Protein AF-A0A355IPT6-F1 (afdb_monomer_lite)

Radius of gyration: 27.94 Å; chains: 1; bounding box: 56×65×46 Å

Structure (mmCIF, N/CA/C/O backbone):
data_AF-A0A355IPT6-F1
#
_entry.id   AF-A0A355IPT6-F1
#
loop_
_atom_site.group_PDB
_atom_site.id
_atom_site.type_symbol
_atom_site.label_atom_id
_atom_site.label_alt_id
_atom_site.label_comp_id
_atom_site.label_asym_id
_atom_site.label_entity_id
_atom_site.label_seq_id
_atom_site.pdbx_PDB_ins_code
_atom_site.Cartn_x
_atom_site.Cartn_y
_atom_site.Cartn_z
_atom_site.occupancy
_atom_site.B_iso_or_equiv
_atom_site.auth_seq_id
_atom_site.auth_comp_id
_atom_site.auth_asym_id
_atom_site.auth_atom_id
_atom_site.pdbx_PDB_model_num
ATOM 1 N N . MET A 1 1 ? 42.864 -46.422 7.177 1.00 46.31 1 MET A N 1
ATOM 2 C CA . MET A 1 1 ? 42.241 -45.084 7.308 1.00 46.31 1 MET A CA 1
ATOM 3 C C . MET A 1 1 ? 41.062 -44.996 6.356 1.00 46.31 1 MET A C 1
ATOM 5 O O . MET A 1 1 ? 41.276 -45.038 5.150 1.00 46.31 1 MET A O 1
ATOM 9 N N . ALA A 1 2 ? 39.832 -44.915 6.864 1.00 54.31 2 ALA A N 1
ATOM 10 C CA . ALA A 1 2 ? 38.690 -44.595 6.012 1.00 54.31 2 ALA A CA 1
ATOM 11 C C . ALA A 1 2 ? 38.863 -43.153 5.505 1.00 54.31 2 ALA A C 1
ATOM 13 O O . ALA A 1 2 ? 38.943 -42.220 6.302 1.00 54.31 2 ALA A O 1
ATOM 14 N N . ARG A 1 3 ? 38.982 -42.974 4.184 1.00 60.50 3 ARG A N 1
ATOM 15 C CA . ARG A 1 3 ? 38.965 -41.657 3.533 1.00 60.50 3 ARG A CA 1
ATOM 16 C C . ARG A 1 3 ? 37.556 -41.095 3.719 1.00 60.50 3 ARG A C 1
ATOM 18 O O . ARG A 1 3 ? 36.663 -41.439 2.956 1.00 60.50 3 ARG A O 1
ATOM 25 N N . GLY A 1 4 ? 37.342 -40.332 4.789 1.00 61.69 4 GLY A N 1
ATOM 26 C CA . GLY A 1 4 ? 36.044 -39.788 5.197 1.00 61.69 4 GLY A CA 1
ATOM 27 C C . GLY A 1 4 ? 35.496 -38.754 4.214 1.00 61.69 4 GLY A C 1
ATOM 28 O O . GLY A 1 4 ? 35.440 -37.567 4.517 1.00 61.69 4 GLY A O 1
ATOM 29 N N . VAL A 1 5 ? 35.102 -39.196 3.023 1.00 70.44 5 VAL A N 1
ATOM 30 C CA . VAL A 1 5 ? 34.377 -38.381 2.052 1.00 70.44 5 VAL A CA 1
ATOM 31 C C . VAL A 1 5 ? 32.914 -38.376 2.492 1.00 70.44 5 VAL A C 1
ATOM 33 O O . VAL A 1 5 ? 32.267 -39.419 2.524 1.00 70.44 5 VAL A O 1
ATOM 36 N N . LYS A 1 6 ? 32.391 -37.212 2.894 1.00 71.06 6 LYS A N 1
ATOM 37 C CA . LYS A 1 6 ? 30.983 -37.052 3.289 1.00 71.06 6 LYS A CA 1
ATOM 38 C C . LYS A 1 6 ? 30.095 -37.222 2.048 1.00 71.06 6 LYS A C 1
ATOM 40 O O . LYS A 1 6 ? 29.969 -36.291 1.264 1.00 71.06 6 LYS A O 1
ATOM 45 N N . THR A 1 7 ? 29.488 -38.393 1.864 1.00 71.88 7 THR A N 1
ATOM 46 C CA . THR A 1 7 ? 28.715 -38.745 0.653 1.00 71.88 7 THR A CA 1
ATOM 47 C C . THR A 1 7 ? 27.199 -38.533 0.763 1.00 71.88 7 THR A C 1
ATOM 49 O O . THR A 1 7 ? 26.481 -38.885 -0.165 1.00 71.88 7 THR A O 1
ATOM 52 N N . GLY A 1 8 ? 26.678 -37.947 1.849 1.00 68.38 8 GLY A N 1
ATOM 53 C CA . GLY A 1 8 ? 25.223 -37.942 2.090 1.00 68.38 8 GLY A CA 1
ATOM 54 C C . GLY A 1 8 ? 24.669 -36.785 2.921 1.00 68.38 8 GLY A C 1
ATOM 55 O O . GLY A 1 8 ? 23.774 -36.993 3.733 1.00 68.38 8 GLY A O 1
ATOM 56 N N . GLY A 1 9 ? 25.213 -35.574 2.773 1.00 76.00 9 GLY A N 1
ATOM 57 C CA . GLY A 1 9 ? 24.696 -34.376 3.449 1.00 76.00 9 GLY A CA 1
ATOM 58 C C . GLY A 1 9 ? 23.626 -33.626 2.647 1.00 76.00 9 GLY A C 1
ATOM 59 O O . GLY A 1 9 ? 23.350 -33.944 1.493 1.00 76.00 9 GLY A O 1
ATOM 60 N N . ARG A 1 10 ? 23.055 -32.570 3.242 1.00 72.19 10 ARG A N 1
ATOM 61 C CA . ARG A 1 10 ? 22.187 -31.626 2.518 1.00 72.19 10 ARG A CA 1
ATOM 62 C C . ARG A 1 10 ? 22.931 -31.059 1.308 1.00 72.19 10 ARG A C 1
ATOM 64 O O . ARG A 1 10 ? 24.045 -30.555 1.454 1.00 72.19 10 ARG A O 1
ATOM 71 N N . GLN A 1 11 ? 22.307 -31.108 0.134 1.00 74.06 11 GLN A N 1
ATOM 72 C CA . GLN A 1 11 ? 22.856 -30.475 -1.059 1.00 74.06 11 GLN A CA 1
ATOM 73 C C . GLN A 1 11 ? 22.886 -28.953 -0.873 1.00 74.06 11 GLN A C 1
ATOM 75 O O . GLN A 1 11 ? 21.939 -28.333 -0.375 1.00 74.06 11 GLN A O 1
ATOM 80 N N . LYS A 1 12 ? 24.010 -28.339 -1.250 1.00 64.31 12 LYS A N 1
ATOM 81 C CA . LYS A 1 12 ? 24.182 -26.886 -1.219 1.00 64.31 12 LYS A CA 1
ATOM 82 C C . LYS A 1 12 ? 23.156 -26.264 -2.172 1.00 64.31 12 LYS A C 1
ATOM 84 O O . LYS A 1 12 ? 23.196 -26.535 -3.364 1.00 64.31 12 LYS A O 1
ATOM 89 N N . GLY A 1 13 ? 22.234 -25.469 -1.630 1.00 67.88 13 GLY A N 1
ATOM 90 C CA . GLY A 1 13 ? 21.136 -24.851 -2.386 1.00 67.88 13 GLY A CA 1
ATOM 91 C C . GLY A 1 13 ? 19.745 -25.421 -2.090 1.00 67.88 13 GLY A C 1
ATOM 92 O O . GLY A 1 13 ? 18.756 -24.827 -2.508 1.00 67.88 13 GLY A O 1
ATOM 93 N N . THR A 1 14 ? 19.622 -26.514 -1.325 1.00 70.75 14 THR A N 1
ATOM 94 C CA . THR A 1 14 ? 18.301 -26.995 -0.892 1.00 70.75 14 THR A CA 1
ATOM 95 C C . THR A 1 14 ? 17.699 -26.028 0.128 1.00 70.75 14 THR A C 1
ATOM 97 O O . THR A 1 14 ? 18.173 -25.947 1.270 1.00 70.75 14 THR A O 1
ATOM 100 N N . SER A 1 15 ? 16.648 -25.313 -0.294 1.00 64.94 15 SER A N 1
ATOM 101 C CA . SER A 1 15 ? 15.883 -24.389 0.547 1.00 64.94 15 SER A CA 1
ATOM 102 C C . SER A 1 15 ? 15.506 -25.046 1.874 1.00 64.94 15 SER A C 1
ATOM 104 O O . SER A 1 15 ? 15.150 -26.227 1.942 1.00 64.94 15 SER A O 1
ATOM 106 N N . ASN A 1 16 ? 15.645 -24.295 2.961 1.00 69.06 16 ASN A N 1
ATOM 107 C CA . ASN A 1 16 ? 15.339 -24.802 4.284 1.00 69.06 16 ASN A CA 1
ATOM 108 C C . ASN A 1 16 ? 13.817 -24.958 4.395 1.00 69.06 16 ASN A C 1
ATOM 110 O O . ASN A 1 16 ? 13.115 -23.953 4.378 1.00 69.06 16 ASN A O 1
ATOM 114 N N . LYS A 1 17 ? 13.304 -26.193 4.510 1.00 64.56 17 LYS A N 1
ATOM 115 C CA . LYS A 1 17 ? 11.852 -26.464 4.582 1.00 64.56 17 LYS A CA 1
ATOM 116 C C . LYS A 1 17 ? 11.154 -25.582 5.624 1.00 64.56 17 LYS A C 1
ATOM 118 O O . LYS A 1 17 ? 10.171 -24.933 5.307 1.00 64.56 17 LYS A O 1
ATOM 123 N N . LEU A 1 18 ? 11.752 -25.465 6.812 1.00 63.88 18 LEU A N 1
ATOM 124 C CA . LEU A 1 18 ? 11.276 -24.595 7.893 1.00 63.88 18 LEU A CA 1
ATOM 125 C C . LEU A 1 18 ? 11.240 -23.109 7.502 1.00 63.88 18 LEU A C 1
ATOM 127 O O . LEU A 1 18 ? 10.301 -22.410 7.856 1.00 63.88 18 LEU A O 1
ATOM 131 N N . SER A 1 19 ? 12.231 -22.619 6.750 1.00 69.75 19 SER A N 1
ATOM 132 C CA . SER A 1 19 ? 12.239 -21.228 6.275 1.00 69.75 19 SER A CA 1
ATOM 133 C C . SER A 1 19 ? 11.183 -20.982 5.196 1.00 69.75 19 SER A C 1
ATOM 135 O O . SER A 1 19 ? 10.643 -19.884 5.144 1.00 69.75 19 SER A O 1
ATOM 137 N N . GLY A 1 20 ? 10.870 -21.986 4.369 1.00 76.38 20 GLY A N 1
ATOM 138 C CA . GLY A 1 20 ? 9.754 -21.933 3.420 1.00 76.38 20 GLY A CA 1
ATOM 139 C C . GLY A 1 20 ? 8.415 -21.815 4.143 1.00 76.38 20 GLY A C 1
ATOM 140 O O . GLY A 1 20 ? 7.699 -20.842 3.939 1.00 76.38 20 GLY A O 1
ATOM 141 N N . THR A 1 21 ? 8.150 -22.719 5.088 1.00 79.81 21 THR A N 1
ATOM 142 C CA . THR A 1 21 ? 6.883 -22.740 5.831 1.00 79.81 21 THR A CA 1
ATOM 143 C C . THR A 1 21 ? 6.683 -21.492 6.694 1.00 79.81 21 THR A C 1
ATOM 145 O O . THR A 1 21 ? 5.598 -20.928 6.715 1.00 79.81 21 THR A O 1
ATOM 148 N N . VAL A 1 22 ? 7.722 -21.004 7.380 1.00 79.31 22 VAL A N 1
ATOM 149 C CA . VAL A 1 22 ? 7.610 -19.765 8.174 1.00 79.31 22 VAL A CA 1
ATOM 150 C C . VAL A 1 22 ? 7.362 -18.556 7.270 1.00 79.31 22 VAL A C 1
ATOM 152 O O . VAL A 1 22 ? 6.540 -17.706 7.603 1.00 79.31 22 VAL A O 1
ATOM 155 N N . LYS A 1 23 ? 8.028 -18.482 6.110 1.00 82.69 23 LYS A N 1
ATOM 156 C CA . LYS A 1 23 ? 7.790 -17.404 5.144 1.00 82.69 23 LYS A CA 1
ATOM 157 C C . LYS A 1 23 ? 6.354 -17.443 4.618 1.00 82.69 23 LYS A C 1
ATOM 159 O O . LYS A 1 23 ? 5.731 -16.392 4.566 1.00 82.69 23 LYS A O 1
ATOM 164 N N . GLU A 1 24 ? 5.841 -18.630 4.302 1.00 86.38 24 GLU A N 1
ATOM 165 C CA . GLU A 1 24 ? 4.456 -18.852 3.866 1.00 86.38 24 GLU A CA 1
ATOM 166 C C . GLU A 1 24 ? 3.439 -18.420 4.933 1.00 86.38 24 GLU A C 1
ATOM 168 O O . GLU A 1 24 ? 2.502 -17.684 4.627 1.00 86.38 24 GLU A O 1
ATOM 173 N N . MET A 1 25 ? 3.655 -18.796 6.198 1.00 84.50 25 MET A N 1
ATOM 174 C CA . MET A 1 25 ? 2.788 -18.375 7.306 1.00 84.50 25 MET A CA 1
ATOM 175 C C . MET A 1 25 ? 2.779 -16.853 7.482 1.00 84.50 25 MET A C 1
ATOM 177 O O . MET A 1 25 ? 1.719 -16.259 7.667 1.00 84.50 25 MET A O 1
ATOM 181 N N . ILE A 1 26 ? 3.948 -16.206 7.400 1.00 84.19 26 ILE A N 1
ATOM 182 C CA . ILE A 1 26 ? 4.051 -14.744 7.506 1.00 84.19 26 ILE A CA 1
ATOM 183 C C . ILE A 1 26 ? 3.343 -14.072 6.327 1.00 84.19 26 ILE A C 1
ATOM 185 O O . ILE A 1 26 ? 2.611 -13.109 6.538 1.00 84.19 26 ILE A O 1
ATOM 189 N N . THR A 1 27 ? 3.518 -14.571 5.099 1.00 86.50 27 THR A N 1
ATOM 190 C CA . THR A 1 27 ? 2.823 -14.011 3.930 1.00 86.50 27 THR A CA 1
ATOM 191 C C . THR A 1 27 ? 1.312 -14.148 4.054 1.00 86.50 27 THR A C 1
ATOM 193 O O . THR A 1 27 ? 0.610 -13.167 3.841 1.00 86.50 27 THR A O 1
ATOM 196 N N . GLN A 1 28 ? 0.818 -15.307 4.497 1.00 89.06 28 GLN A N 1
ATOM 197 C CA . GLN A 1 28 ? -0.613 -15.532 4.711 1.00 89.06 28 GLN A CA 1
ATOM 198 C C . GLN A 1 28 ? -1.177 -14.616 5.799 1.00 89.06 28 GLN A C 1
ATOM 200 O O . GLN A 1 28 ? -2.257 -14.055 5.643 1.00 89.06 28 GLN A O 1
ATOM 205 N N . PHE A 1 29 ? -0.444 -14.431 6.898 1.00 86.25 29 PHE A N 1
ATOM 206 C CA . PHE A 1 29 ? -0.850 -13.513 7.958 1.00 86.25 29 PHE A CA 1
ATOM 207 C C . PHE A 1 29 ? -0.960 -12.070 7.448 1.00 86.25 29 PHE A C 1
ATOM 209 O O . PHE A 1 29 ? -1.971 -11.412 7.680 1.00 86.25 29 PHE A O 1
ATOM 216 N N . VAL A 1 30 ? 0.050 -11.598 6.712 1.00 84.94 30 VAL A N 1
ATOM 217 C CA . VAL A 1 30 ? 0.048 -10.249 6.132 1.00 84.94 30 VAL A CA 1
ATOM 218 C C . VAL A 1 30 ? -1.094 -10.081 5.128 1.00 84.94 30 VAL A C 1
ATOM 220 O O . VAL A 1 30 ? -1.772 -9.059 5.156 1.00 84.94 30 VAL A O 1
ATOM 223 N N . GLU A 1 31 ? -1.350 -11.074 4.275 1.00 87.56 31 GLU A N 1
ATOM 224 C CA . GLU A 1 31 ? -2.480 -11.051 3.339 1.00 87.56 31 GLU A CA 1
ATOM 225 C C . GLU A 1 31 ? -3.821 -10.938 4.071 1.00 87.56 31 GLU A C 1
ATOM 227 O O . GLU A 1 31 ? -4.647 -10.101 3.706 1.00 87.56 31 GLU A O 1
ATOM 232 N N . ASN A 1 32 ? -4.016 -11.717 5.137 1.00 88.38 32 ASN A N 1
ATOM 233 C CA . ASN A 1 32 ? -5.233 -11.674 5.945 1.00 88.38 32 ASN A CA 1
ATOM 234 C C . ASN A 1 32 ? -5.427 -10.313 6.632 1.00 88.38 32 ASN A C 1
ATOM 236 O O . ASN A 1 32 ? -6.532 -9.772 6.623 1.00 88.38 32 ASN A O 1
ATOM 240 N N . GLU A 1 33 ? -4.366 -9.727 7.191 1.00 85.06 33 GLU A N 1
ATOM 241 C CA . GLU A 1 33 ? -4.420 -8.379 7.773 1.00 85.06 33 GLU A CA 1
ATOM 242 C C . GLU A 1 33 ? -4.790 -7.325 6.724 1.00 85.06 33 GLU A C 1
ATOM 244 O O . GLU A 1 33 ? -5.653 -6.481 6.961 1.00 85.06 33 GLU A O 1
ATOM 249 N N . VAL A 1 34 ? -4.215 -7.411 5.520 1.00 85.56 34 VAL A N 1
ATOM 250 C CA . VAL A 1 34 ? -4.542 -6.491 4.421 1.00 85.56 34 VAL A CA 1
ATOM 251 C C . VAL A 1 34 ? -6.009 -6.611 3.993 1.00 85.56 34 VAL A C 1
ATOM 253 O O . VAL A 1 34 ? -6.633 -5.590 3.702 1.00 85.56 34 VAL A O 1
ATOM 256 N N . GLN A 1 35 ? -6.591 -7.814 4.003 1.00 87.69 35 GLN A N 1
ATOM 257 C CA . GLN A 1 35 ? -8.026 -8.008 3.743 1.00 87.69 35 GLN A CA 1
ATOM 258 C C . GLN A 1 35 ? -8.911 -7.389 4.838 1.00 87.69 35 GLN A C 1
ATOM 260 O O . GLN A 1 35 ? -10.001 -6.903 4.539 1.00 87.69 35 GLN A O 1
ATOM 265 N N . ASN A 1 36 ? -8.440 -7.364 6.088 1.00 87.88 36 ASN A N 1
ATOM 266 C CA . ASN A 1 36 ? -9.175 -6.823 7.237 1.00 87.88 36 ASN A CA 1
ATOM 267 C C . ASN A 1 36 ? -8.998 -5.306 7.435 1.00 87.88 36 ASN A C 1
ATOM 269 O O . ASN A 1 36 ? -9.815 -4.678 8.119 1.00 87.88 36 ASN A O 1
ATOM 273 N N . LEU A 1 37 ? -7.990 -4.689 6.805 1.00 83.94 37 LEU A N 1
ATOM 274 C CA . LEU A 1 37 ? -7.734 -3.243 6.860 1.00 83.94 37 LEU A CA 1
ATOM 275 C C . LEU A 1 37 ? -8.969 -2.353 6.630 1.00 83.94 37 LEU A C 1
ATOM 277 O O . LEU A 1 37 ? -9.112 -1.375 7.364 1.00 83.94 37 LEU A O 1
ATOM 281 N N . PRO A 1 38 ? -9.885 -2.632 5.678 1.00 82.56 38 PRO A N 1
ATOM 282 C CA . PRO A 1 38 ? -11.065 -1.794 5.465 1.00 82.56 38 PRO A CA 1
ATOM 283 C C . PRO A 1 38 ? -11.958 -1.701 6.707 1.00 82.56 38 PRO A C 1
ATOM 285 O O . PRO A 1 38 ? -12.476 -0.628 7.009 1.00 82.56 38 PRO A O 1
ATOM 288 N N . GLY A 1 39 ? -12.105 -2.803 7.451 1.00 85.31 39 GLY A N 1
ATOM 289 C CA . GLY A 1 39 ? -12.878 -2.844 8.692 1.00 85.31 39 GLY A CA 1
ATOM 290 C C . GLY A 1 39 ? -12.198 -2.071 9.821 1.00 85.31 39 GLY A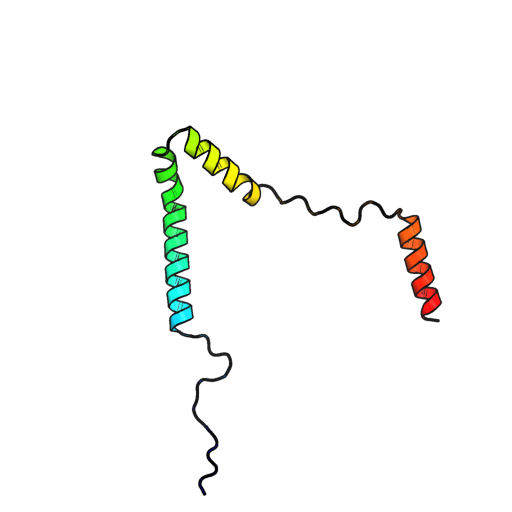 C 1
ATOM 291 O O . GLY A 1 39 ? -12.843 -1.271 10.499 1.00 85.31 39 GLY A O 1
ATOM 292 N N . LEU A 1 40 ? -10.881 -2.235 9.965 1.00 82.44 40 LEU A N 1
ATOM 293 C CA . LEU A 1 40 ? -10.079 -1.510 10.956 1.00 82.44 40 LEU A CA 1
ATOM 294 C C . LEU A 1 40 ? -10.087 0.004 10.700 1.00 82.44 40 LEU A C 1
ATOM 296 O O . LEU A 1 40 ? -10.209 0.798 11.629 1.00 82.44 40 LEU A O 1
ATOM 300 N N . LEU A 1 41 ? -10.054 0.420 9.431 1.00 82.62 41 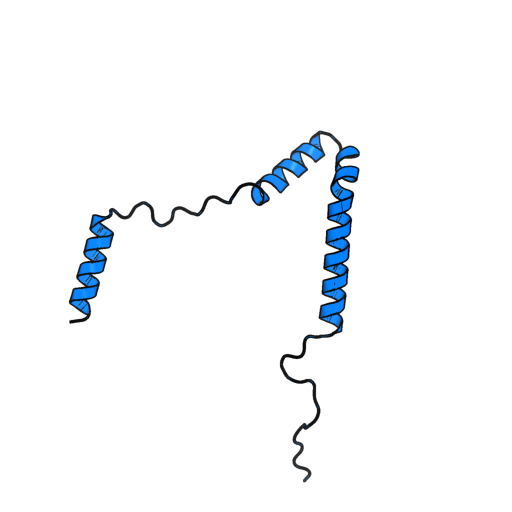LEU A N 1
ATOM 301 C CA . LEU A 1 41 ? -10.126 1.828 9.037 1.00 82.62 41 LEU A CA 1
ATOM 302 C C . LEU A 1 41 ? -11.468 2.484 9.373 1.00 82.62 41 LEU A C 1
ATOM 304 O O . LEU A 1 41 ? -11.531 3.706 9.497 1.00 82.62 41 LEU A O 1
ATOM 308 N N . ILE A 1 42 ? -12.555 1.723 9.492 1.00 85.12 42 ILE A N 1
ATOM 309 C CA . ILE A 1 42 ? -13.858 2.269 9.900 1.00 85.12 42 ILE A CA 1
ATOM 310 C C . ILE A 1 42 ? -13.877 2.562 11.403 1.00 85.12 42 ILE A C 1
ATOM 312 O O . ILE A 1 42 ? -14.496 3.538 11.817 1.00 85.12 42 ILE A O 1
ATOM 316 N N . GLN A 1 43 ? -13.180 1.750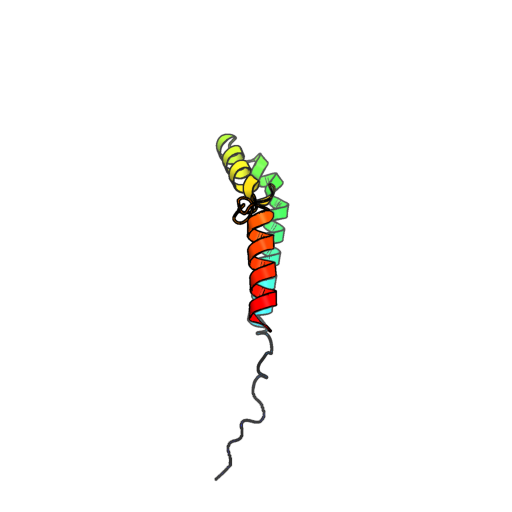 12.198 1.00 88.44 43 GLN A N 1
ATOM 317 C CA . GLN A 1 43 ? -13.129 1.869 13.658 1.00 88.44 43 GLN A CA 1
ATOM 318 C C . GLN A 1 43 ? -12.125 2.921 14.151 1.00 88.44 43 GLN A C 1
ATOM 320 O O . GLN A 1 43 ? -12.187 3.331 15.306 1.00 88.44 43 GLN A O 1
ATOM 325 N N . LEU A 1 44 ? -11.208 3.348 13.283 1.00 85.81 44 LEU A N 1
ATOM 326 C CA . LEU A 1 44 ? -10.133 4.274 13.615 1.00 85.81 44 LEU A CA 1
ATOM 327 C C . LEU A 1 44 ? -10.622 5.720 13.773 1.00 85.81 44 LEU A C 1
ATOM 329 O O . LEU A 1 44 ? -11.507 6.176 13.039 1.00 85.81 44 LEU A O 1
ATOM 333 N N . GLU A 1 45 ? -9.990 6.476 14.673 1.00 90.00 45 GLU A N 1
ATOM 334 C CA . GLU A 1 45 ? -10.294 7.897 14.821 1.00 90.00 45 GLU A CA 1
ATOM 335 C C . GLU A 1 45 ? -9.973 8.679 13.532 1.00 90.00 45 GLU A C 1
ATOM 337 O O . GLU A 1 45 ? -9.032 8.341 12.802 1.00 90.00 45 GLU A O 1
ATOM 342 N N . PRO A 1 46 ? -10.699 9.778 13.241 1.00 83.50 46 PRO A N 1
ATOM 343 C CA . PRO A 1 46 ? -10.497 10.552 12.015 1.00 83.50 46 PRO A CA 1
ATOM 344 C C . PRO A 1 46 ? -9.050 11.022 11.824 1.00 83.50 46 PRO A C 1
ATOM 346 O O . PRO A 1 46 ? -8.543 11.024 10.704 1.00 83.50 46 PRO A O 1
ATOM 349 N N . LYS A 1 47 ? -8.371 11.386 12.918 1.00 87.81 47 LYS A N 1
ATOM 350 C CA . LYS A 1 47 ? -6.975 11.838 12.907 1.00 87.81 47 LYS A CA 1
ATOM 351 C C . LYS A 1 47 ? -6.018 10.713 12.504 1.00 87.81 47 LYS A C 1
ATOM 353 O O . LYS A 1 47 ? -5.180 10.899 11.626 1.00 87.81 47 LYS A O 1
ATOM 358 N N . GLU A 1 48 ? -6.195 9.534 13.088 1.00 88.69 48 GLU A N 1
ATOM 359 C CA . GLU A 1 48 ? -5.377 8.354 12.803 1.00 88.69 48 GLU A CA 1
ATOM 360 C C . GLU A 1 48 ? -5.606 7.831 11.379 1.00 88.69 48 GLU A C 1
ATOM 362 O O . GLU A 1 48 ? -4.664 7.403 10.711 1.00 88.69 48 GLU A O 1
ATOM 367 N N . LYS A 1 49 ? -6.840 7.936 10.866 1.00 86.12 49 LYS A N 1
ATOM 368 C CA . LYS A 1 49 ? -7.167 7.607 9.471 1.00 86.12 49 LYS A CA 1
ATOM 369 C C . LYS A 1 49 ? -6.395 8.491 8.489 1.00 86.12 49 LYS A C 1
ATOM 371 O O . LYS A 1 49 ? -5.865 7.981 7.502 1.00 86.12 49 LYS A O 1
ATOM 376 N N . VAL A 1 50 ? -6.314 9.795 8.752 1.00 86.75 50 VAL A N 1
ATOM 377 C CA . VAL A 1 50 ? -5.542 10.725 7.913 1.00 86.75 50 VAL A CA 1
ATOM 378 C C . VAL A 1 50 ? -4.054 10.376 7.951 1.00 86.75 50 VAL A C 1
ATOM 380 O O . VAL A 1 50 ? -3.437 10.257 6.892 1.00 86.75 50 VAL A O 1
ATOM 383 N N . ASP A 1 51 ? -3.496 10.116 9.135 1.00 90.69 51 ASP A N 1
ATOM 384 C CA . ASP A 1 51 ? -2.092 9.709 9.280 1.00 90.69 51 ASP A CA 1
ATOM 385 C C . ASP A 1 51 ? -1.781 8.393 8.551 1.00 90.69 51 ASP A C 1
ATOM 387 O O . ASP A 1 51 ? -0.721 8.249 7.935 1.00 90.69 51 ASP A O 1
ATOM 391 N N . PHE A 1 52 ? -2.703 7.431 8.582 1.00 88.25 52 PHE A N 1
ATOM 392 C CA . PHE A 1 52 ? -2.562 6.173 7.856 1.00 88.25 52 PHE A CA 1
ATOM 393 C C . PHE A 1 52 ? -2.544 6.384 6.337 1.00 88.25 52 PHE A C 1
ATOM 395 O O . PHE A 1 52 ? -1.671 5.852 5.648 1.00 88.25 52 PHE A O 1
ATOM 402 N N . ILE A 1 53 ? -3.453 7.212 5.813 1.00 85.75 53 ILE A N 1
ATOM 403 C CA . ILE A 1 53 ? -3.496 7.559 4.385 1.00 85.75 53 ILE A CA 1
ATOM 404 C C . ILE A 1 53 ? -2.196 8.254 3.963 1.00 85.75 53 ILE A C 1
ATOM 406 O O . ILE A 1 53 ? -1.609 7.880 2.948 1.00 85.75 53 ILE A O 1
ATOM 410 N N . ILE A 1 54 ? -1.695 9.207 4.758 1.00 87.81 54 ILE A N 1
ATOM 411 C CA . ILE A 1 54 ? -0.427 9.901 4.485 1.00 87.81 54 ILE A CA 1
ATOM 412 C C . ILE A 1 54 ? 0.740 8.910 4.395 1.00 87.81 54 ILE A C 1
ATOM 414 O O . ILE A 1 54 ? 1.585 9.039 3.511 1.00 87.81 54 ILE A O 1
ATOM 418 N N . LYS A 1 55 ? 0.778 7.892 5.262 1.00 88.56 55 LYS A N 1
ATOM 419 C CA . LYS A 1 55 ? 1.814 6.845 5.236 1.00 88.56 55 LYS A CA 1
ATOM 420 C C . LYS A 1 55 ? 1.683 5.886 4.049 1.00 88.56 55 LYS A C 1
ATOM 422 O O . LYS A 1 55 ? 2.693 5.322 3.635 1.00 88.56 55 LYS A O 1
ATOM 427 N N . LEU A 1 56 ? 0.483 5.713 3.491 1.00 86.56 56 LEU A N 1
ATOM 428 C CA . LEU A 1 56 ? 0.242 4.897 2.294 1.00 86.56 56 LEU A CA 1
ATOM 429 C C . LEU A 1 56 ? 0.569 5.625 0.984 1.00 86.56 56 LEU A C 1
ATOM 431 O O . LEU A 1 56 ? 0.992 4.983 0.022 1.00 86.56 56 LEU A O 1
ATOM 435 N N . LEU A 1 57 ? 0.414 6.952 0.936 1.00 85.75 57 LEU A N 1
ATOM 436 C CA . LEU A 1 57 ? 0.653 7.754 -0.271 1.00 85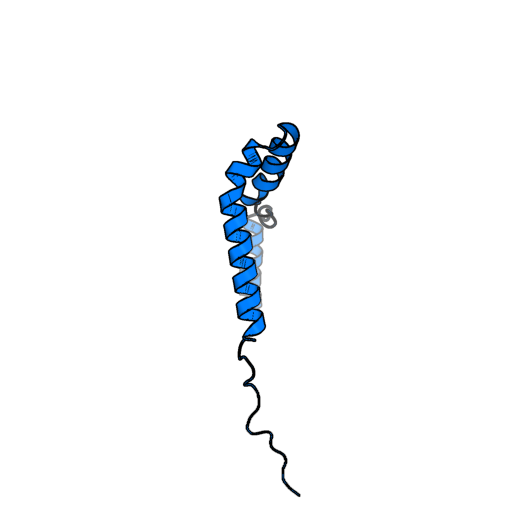.75 57 LEU A CA 1
ATOM 437 C C . LEU A 1 57 ? 2.003 7.482 -0.971 1.00 85.75 57 LEU A C 1
ATOM 439 O O . LEU A 1 57 ? 1.984 7.351 -2.194 1.00 85.75 57 LEU A O 1
ATOM 443 N N . PRO A 1 58 ? 3.152 7.329 -0.279 1.00 85.69 58 PRO A N 1
ATOM 444 C CA . PRO A 1 58 ? 4.444 7.049 -0.914 1.00 85.69 58 PRO A CA 1
ATOM 445 C C . PRO A 1 58 ? 4.522 5.714 -1.662 1.00 85.69 58 PRO A C 1
ATOM 447 O O . PRO A 1 58 ? 5.431 5.526 -2.467 1.00 85.69 58 PRO A O 1
ATOM 450 N N . PHE A 1 59 ? 3.620 4.776 -1.364 1.00 84.12 59 PHE A N 1
ATOM 451 C CA . PHE A 1 59 ? 3.556 3.474 -2.028 1.00 84.12 59 PHE A CA 1
ATOM 452 C C . PHE A 1 59 ? 2.620 3.486 -3.243 1.00 84.12 59 PHE A C 1
ATOM 454 O O . PHE A 1 59 ? 2.771 2.655 -4.133 1.00 84.12 59 PHE A O 1
ATOM 461 N N . ILE A 1 60 ? 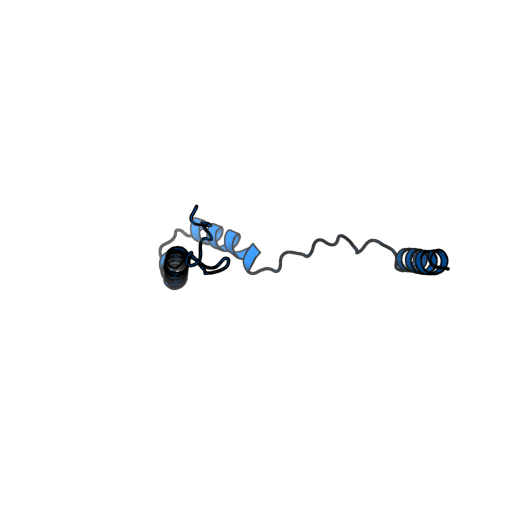1.670 4.425 -3.286 1.00 82.25 60 ILE A N 1
ATOM 462 C CA . ILE A 1 60 ? 0.729 4.611 -4.401 1.00 82.25 60 ILE A CA 1
ATOM 463 C C . ILE A 1 60 ? 1.320 5.572 -5.434 1.00 82.25 60 ILE A C 1
ATOM 465 O O . ILE A 1 60 ? 1.238 5.349 -6.641 1.00 82.25 60 ILE A O 1
ATOM 469 N N . ILE A 1 61 ? 1.914 6.664 -4.955 1.00 80.56 61 ILE A N 1
ATOM 470 C CA . ILE A 1 61 ? 2.556 7.665 -5.794 1.00 80.56 61 ILE A CA 1
ATOM 471 C C . ILE A 1 61 ? 3.926 7.127 -6.189 1.00 80.56 61 ILE A C 1
ATOM 473 O O . ILE A 1 61 ? 4.734 6.764 -5.335 1.00 80.56 61 ILE A O 1
ATOM 477 N N . ALA A 1 62 ? 4.208 7.107 -7.492 1.00 77.81 62 ALA A N 1
ATOM 478 C CA . ALA A 1 62 ? 5.533 6.770 -7.986 1.00 77.81 62 ALA A CA 1
ATOM 479 C C . ALA A 1 62 ? 6.569 7.686 -7.322 1.00 77.81 62 ALA A C 1
ATOM 481 O O . ALA A 1 62 ? 6.497 8.912 -7.448 1.00 77.81 62 ALA A O 1
ATOM 482 N N . LYS A 1 63 ? 7.533 7.090 -6.609 1.00 74.06 63 LYS A N 1
ATOM 483 C CA . LYS A 1 63 ? 8.646 7.845 -6.036 1.00 74.06 63 LYS A CA 1
ATOM 484 C C . LYS A 1 63 ? 9.305 8.617 -7.180 1.00 74.06 63 LYS A C 1
ATOM 486 O O . LYS A 1 63 ? 9.660 7.983 -8.178 1.00 74.06 63 LYS A O 1
ATOM 491 N N . PRO A 1 64 ? 9.444 9.952 -7.086 1.00 70.81 64 PRO A N 1
ATOM 492 C CA . PRO A 1 64 ? 10.085 10.703 -8.148 1.00 70.81 64 PRO A CA 1
ATOM 493 C C . PRO A 1 64 ? 11.475 10.114 -8.354 1.00 70.81 64 PRO A C 1
ATOM 495 O O . PRO A 1 64 ? 12.257 9.990 -7.410 1.00 70.81 64 PRO A O 1
ATOM 498 N N . ILE A 1 65 ? 11.739 9.688 -9.587 1.00 73.44 65 ILE A N 1
ATOM 499 C CA . ILE A 1 65 ? 13.050 9.198 -9.992 1.00 73.44 65 ILE A CA 1
ATOM 500 C C . ILE A 1 65 ? 14.018 10.350 -9.696 1.00 73.44 65 ILE A C 1
ATOM 502 O O . ILE A 1 65 ? 13.756 11.465 -10.170 1.00 73.44 65 ILE A O 1
ATOM 506 N N . PRO A 1 66 ? 15.079 10.145 -8.892 1.00 66.69 66 PRO A N 1
ATOM 507 C CA . PRO A 1 66 ? 16.070 11.185 -8.678 1.00 66.69 66 PRO A CA 1
ATOM 508 C C . PRO A 1 66 ? 16.591 11.600 -10.052 1.00 66.69 66 PRO A C 1
ATOM 510 O O . PRO A 1 66 ? 17.116 10.786 -10.812 1.00 66.69 66 PRO A O 1
ATOM 513 N N . LYS A 1 67 ? 16.357 12.861 -10.418 1.00 62.78 67 LYS A N 1
ATOM 514 C CA . LYS A 1 67 ? 16.852 13.436 -11.668 1.00 62.78 67 LYS A CA 1
ATOM 515 C C . LYS A 1 67 ? 18.352 13.693 -11.520 1.00 62.78 67 LYS A C 1
ATOM 517 O O . LYS A 1 67 ? 18.766 14.842 -11.467 1.00 62.78 67 LYS A O 1
ATOM 522 N N . GLU A 1 68 ? 19.162 12.647 -11.435 1.00 63.62 68 GLU A N 1
ATOM 523 C CA . GLU A 1 68 ? 20.625 12.791 -11.387 1.00 63.62 68 GLU A CA 1
ATOM 524 C C . GLU A 1 68 ? 21.260 12.941 -12.780 1.00 63.62 68 GLU A C 1
ATOM 526 O O . GLU A 1 68 ? 22.456 13.161 -12.888 1.00 63.62 68 GLU A O 1
ATOM 531 N N . GLU A 1 69 ? 20.479 12.956 -13.865 1.00 56.25 69 GLU A N 1
ATOM 532 C CA . GLU A 1 69 ? 21.023 13.123 -15.222 1.00 56.25 69 GLU A CA 1
ATOM 533 C C . GLU A 1 69 ? 20.151 14.000 -16.139 1.00 56.25 69 GLU A C 1
ATOM 535 O O . GLU A 1 69 ? 19.894 13.654 -17.295 1.00 56.25 69 GLU A O 1
ATOM 540 N N . GLN A 1 70 ? 19.659 15.143 -15.655 1.00 55.62 70 GLN A N 1
ATOM 541 C CA . GLN A 1 70 ? 18.967 16.124 -16.519 1.00 55.62 70 GLN A CA 1
ATOM 542 C C . GLN A 1 70 ? 19.715 17.456 -16.680 1.00 55.62 70 GLN A C 1
ATOM 544 O O . GLN A 1 70 ? 19.176 18.384 -17.274 1.00 55.62 70 GLN A O 1
ATOM 549 N N . THR A 1 71 ? 20.969 17.545 -16.229 1.00 57.88 71 THR A N 1
ATOM 550 C CA . THR A 1 71 ? 21.812 18.746 -16.379 1.00 57.88 71 THR A CA 1
ATOM 551 C C . THR A 1 71 ? 23.138 18.457 -17.074 1.00 57.88 71 THR A C 1
ATOM 553 O O . THR A 1 71 ? 24.136 19.098 -16.773 1.00 57.88 71 THR A O 1
ATOM 556 N N . GLU A 1 72 ? 23.183 17.487 -17.983 1.00 59.28 72 GLU A N 1
ATOM 557 C CA . GLU A 1 72 ? 24.247 17.497 -18.987 1.00 59.28 72 GLU A CA 1
ATOM 558 C C . GLU A 1 72 ? 23.618 17.947 -20.293 1.00 59.28 72 GLU A C 1
ATOM 560 O O . GLU A 1 72 ? 22.675 17.318 -20.790 1.00 59.28 72 GLU A O 1
ATOM 565 N N . SER A 1 73 ? 24.116 19.062 -20.828 1.00 67.88 73 SER A N 1
ATOM 566 C CA . SER A 1 73 ? 23.714 19.513 -22.153 1.00 67.88 73 SER A CA 1
ATOM 567 C C . SER A 1 73 ? 23.975 18.375 -23.138 1.00 67.88 73 SER A C 1
ATOM 569 O O . SER A 1 73 ? 24.984 17.669 -23.052 1.00 67.88 73 SER A O 1
ATOM 571 N N . PHE A 1 74 ? 23.076 18.192 -24.104 1.00 68.00 74 PHE A N 1
ATOM 572 C CA . PHE A 1 74 ? 23.245 17.203 -25.170 1.00 68.00 74 PHE A CA 1
ATOM 573 C C . PHE A 1 74 ? 24.632 17.308 -25.837 1.00 68.00 74 PHE A C 1
ATOM 575 O O . PHE A 1 74 ? 25.225 16.303 -26.234 1.00 68.00 74 PHE A O 1
ATOM 582 N N . GLU A 1 75 ? 25.190 18.519 -25.888 1.00 73.56 75 GLU A N 1
ATOM 583 C CA . GLU A 1 75 ? 26.532 18.780 -26.401 1.00 73.56 75 GLU A CA 1
ATOM 584 C C . GLU A 1 75 ? 27.652 18.147 -25.569 1.00 73.56 75 GLU A C 1
ATOM 586 O O . GLU A 1 75 ? 28.624 17.649 -26.134 1.00 73.56 75 GLU A O 1
ATOM 591 N N . GLU A 1 76 ? 27.535 18.133 -24.243 1.00 77.50 76 GLU A N 1
ATOM 592 C CA . GLU A 1 76 ? 28.554 17.597 -23.332 1.00 77.50 76 GLU A CA 1
ATOM 593 C C . GLU A 1 76 ? 28.595 16.071 -23.401 1.00 77.50 76 GLU A C 1
ATOM 595 O O . GLU A 1 76 ? 29.672 15.477 -23.514 1.00 77.50 76 GLU A O 1
ATOM 600 N N . ARG A 1 77 ? 27.415 15.442 -23.472 1.00 76.19 77 ARG A N 1
ATOM 601 C CA . ARG A 1 77 ? 27.270 13.999 -23.716 1.00 76.19 77 ARG A CA 1
ATOM 602 C C . ARG A 1 77 ? 27.869 13.598 -25.055 1.00 76.19 77 ARG A C 1
ATOM 604 O O . ARG A 1 77 ? 28.629 12.634 -25.141 1.00 76.19 77 ARG A O 1
ATOM 611 N N . ARG A 1 78 ? 27.581 14.377 -26.101 1.00 79.38 78 ARG A N 1
ATOM 612 C CA . ARG A 1 78 ? 28.116 14.146 -27.445 1.00 79.38 78 ARG A CA 1
ATOM 613 C C . ARG A 1 78 ? 29.637 14.329 -27.490 1.00 79.38 78 ARG A C 1
ATOM 615 O O . ARG A 1 78 ? 30.315 13.517 -28.114 1.00 79.38 78 ARG A O 1
ATOM 622 N N . LYS A 1 79 ? 30.188 15.334 -26.799 1.00 82.88 79 LYS A N 1
ATOM 623 C CA . LYS A 1 79 ? 31.643 15.547 -26.687 1.00 82.88 79 LYS A CA 1
ATOM 624 C C . LYS A 1 79 ? 32.339 14.380 -25.983 1.00 82.88 79 LYS A C 1
ATOM 626 O O . LYS A 1 79 ? 33.330 13.881 -26.512 1.00 82.88 79 LYS A O 1
ATOM 631 N N . ARG A 1 80 ? 31.804 13.896 -24.855 1.00 81.69 80 ARG A N 1
ATOM 632 C CA . ARG A 1 80 ? 32.345 12.716 -24.151 1.00 81.69 80 ARG A CA 1
ATOM 633 C C . ARG A 1 80 ? 32.307 11.460 -25.017 1.00 81.69 80 ARG A C 1
ATOM 635 O O . ARG A 1 80 ? 33.306 10.752 -25.099 1.00 81.69 80 ARG A O 1
ATOM 642 N N . PHE A 1 81 ? 31.192 11.222 -25.706 1.00 81.38 81 PHE A N 1
ATOM 643 C CA . PHE A 1 81 ? 31.035 10.065 -26.586 1.00 81.38 81 PHE A CA 1
ATOM 644 C C . PHE A 1 81 ? 32.057 10.068 -27.731 1.00 81.38 81 PHE A C 1
ATOM 646 O O . PHE A 1 81 ? 32.723 9.066 -27.985 1.00 81.38 81 PHE A O 1
ATOM 653 N N . ILE A 1 82 ? 32.245 11.223 -28.378 1.00 83.69 82 ILE A N 1
ATOM 654 C CA . ILE A 1 82 ? 33.255 11.394 -29.426 1.00 83.69 82 ILE A CA 1
ATOM 655 C C . ILE A 1 82 ? 34.658 11.150 -28.855 1.00 83.69 82 ILE A C 1
ATOM 657 O O . ILE A 1 82 ? 35.424 10.373 -29.419 1.00 83.69 82 ILE A O 1
ATOM 661 N N . GLN A 1 83 ? 34.988 11.749 -27.710 1.00 80.56 83 GLN A N 1
ATOM 662 C CA . GLN A 1 83 ? 36.300 11.589 -27.081 1.00 80.56 83 GLN A CA 1
ATOM 663 C C . GLN A 1 83 ? 36.601 10.124 -26.719 1.00 80.56 83 GLN A C 1
ATOM 665 O O . GLN A 1 83 ? 37.731 9.669 -26.882 1.00 80.56 83 GLN A O 1
ATOM 670 N N . GLN A 1 84 ? 35.591 9.372 -26.279 1.00 77.81 84 GLN A N 1
ATOM 671 C CA . GLN A 1 84 ? 35.715 7.950 -25.975 1.00 77.81 84 GLN A CA 1
ATOM 672 C C . GLN A 1 84 ? 36.005 7.112 -27.229 1.00 77.81 84 GLN A C 1
ATOM 674 O O . GLN A 1 84 ? 36.851 6.225 -27.170 1.00 77.81 84 GLN A O 1
ATOM 679 N N . ILE A 1 85 ? 35.378 7.423 -28.368 1.00 83.38 85 ILE A N 1
ATOM 680 C CA . ILE A 1 85 ? 35.661 6.756 -29.650 1.00 83.38 85 ILE A CA 1
ATOM 681 C C . ILE A 1 85 ? 37.110 7.003 -30.088 1.00 83.38 85 ILE A C 1
ATOM 683 O O . ILE A 1 85 ? 37.796 6.072 -30.505 1.00 83.38 85 ILE A O 1
ATOM 687 N N . TYR A 1 86 ? 37.595 8.240 -29.966 1.00 75.12 86 TYR A N 1
ATOM 688 C CA . TYR A 1 86 ? 38.961 8.585 -30.368 1.00 75.12 86 TYR A CA 1
ATOM 689 C C . TYR A 1 86 ? 40.040 8.022 -29.435 1.00 75.12 86 TYR A C 1
ATOM 691 O O . TYR A 1 86 ? 41.167 7.850 -29.876 1.00 75.12 86 TYR A O 1
ATOM 699 N N . LYS A 1 87 ? 39.712 7.707 -28.176 1.00 68.56 87 LYS A N 1
ATOM 700 C CA . LYS A 1 87 ? 40.654 7.123 -27.204 1.00 68.56 87 LYS A CA 1
ATOM 701 C C . LYS A 1 87 ? 40.858 5.607 -27.374 1.00 68.56 87 LYS A C 1
ATOM 703 O O . LYS A 1 87 ? 41.745 5.043 -26.746 1.00 68.56 87 LYS A O 1
ATOM 708 N N . VAL A 1 88 ? 40.007 4.952 -28.167 1.00 60.34 88 VAL A N 1
ATOM 709 C CA . VAL A 1 88 ? 40.046 3.501 -28.447 1.00 60.34 88 VAL A CA 1
ATOM 710 C C . VAL A 1 88 ? 40.752 3.197 -29.785 1.00 60.34 88 VAL A C 1
ATOM 712 O O . VAL A 1 88 ? 40.960 2.034 -30.122 1.00 60.34 88 VAL A O 1
ATOM 715 N N . LYS A 1 89 ? 41.152 4.233 -30.532 1.00 51.09 89 LYS A N 1
ATOM 716 C CA . LYS A 1 89 ? 42.029 4.145 -31.708 1.00 51.09 89 LYS A CA 1
ATOM 717 C C . LYS A 1 89 ? 43.474 4.423 -31.320 1.00 51.09 89 LYS A C 1
ATOM 719 O O . LYS A 1 89 ? 44.349 3.795 -31.949 1.00 51.09 89 LYS A O 1
#

pLDDT: mean 76.81, std 10.54, range [46.31, 90.69]

Secondary structure (DSSP, 8-state):
-------SSPPTT---HHHHHHHHHHHHHHHHHHHHHHHHHHHS-HHHHHHHHHHHHHHHSPPPPP-TTS-S-HHHHHHHHHHHHHTT-

Foldseek 3Di:
DPPPDPPDDDDDPPPDPVVVVVV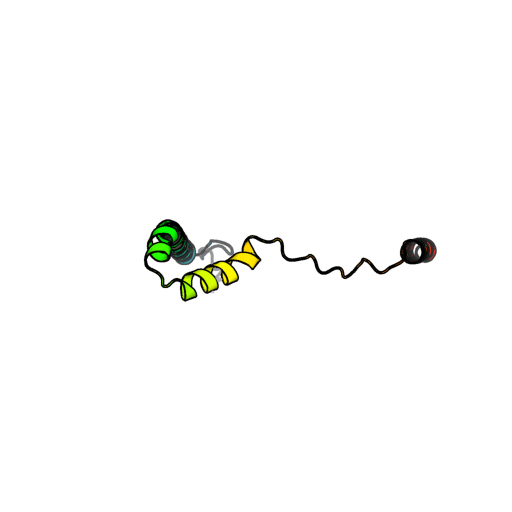VVVVVVVVVVVVCVVVVLVVDDPVVNVVVVVVCVPVVDPDPDPPPDPPDDPVNVVVVVVVVVVVVD

Sequence (89 aa):
MARGVKTGGRQKGTSNKLSGTVKEMITQFVENEVQNLPGLLIQLEPKEKVDFIIKLLPFIIAKPIPKEEQTESFEERRKRFIQQIYKVK